Protein AF-B4Q9V1-F1 (afdb_monomer_lite)

Radius of gyration: 27.54 Å; chains: 1; bounding box: 56×57×88 Å

Foldseek 3Di:
DDDDPDQPEQQWDWDADPVPGTDIDGVDDDDPPHHHHDDDDLDDFDDAQAAQAAGFPRHPDPPLVPAAAPQQQHGHHPVRNVPCPGPCNVFCSVVSNVVSPHDDDDPPPRGTDNPRVVVRVRRNVRSVVVVVVCPVPPPDPPDDDDDDDDDDDDDDDDDDD

pLDDT: mean 78.68, std 22.43, range [30.7, 98.19]

Structure (mmCIF, N/CA/C/O backbone):
data_AF-B4Q9V1-F1
#
_entry.id   AF-B4Q9V1-F1
#
loop_
_atom_site.group_PDB
_atom_site.id
_atom_site.type_symbol
_atom_site.label_atom_id
_atom_site.label_alt_id
_atom_site.label_comp_id
_atom_site.label_asym_id
_atom_site.label_entity_id
_atom_site.label_seq_id
_atom_site.pdbx_PDB_ins_code
_atom_site.Cartn_x
_atom_site.Cartn_y
_atom_site.Cartn_z
_atom_site.occupancy
_atom_site.B_iso_or_equiv
_atom_site.auth_seq_id
_atom_site.auth_comp_id
_atom_site.auth_asym_id
_atom_site.auth_atom_id
_atom_site.pdbx_PDB_model_num
ATOM 1 N N . MET A 1 1 ? 2.027 32.103 -26.935 1.00 43.47 1 MET A N 1
ATOM 2 C CA . MET A 1 1 ? 2.292 31.175 -25.816 1.00 43.47 1 MET A CA 1
ATOM 3 C C . MET A 1 1 ? 2.196 29.771 -26.386 1.00 43.47 1 MET A C 1
ATOM 5 O O . MET A 1 1 ? 1.102 29.321 -26.684 1.00 43.47 1 MET A O 1
ATOM 9 N N . THR A 1 2 ? 3.328 29.151 -26.708 1.00 47.97 2 THR A N 1
ATOM 10 C CA . THR A 1 2 ? 3.376 27.784 -27.247 1.00 47.97 2 THR A CA 1
ATOM 11 C C . THR A 1 2 ? 3.158 26.804 -26.105 1.00 47.97 2 THR A C 1
ATOM 13 O O . THR A 1 2 ? 3.943 26.808 -25.157 1.00 47.97 2 THR A O 1
ATOM 16 N N . SER A 1 3 ? 2.100 25.996 -26.178 1.00 41.75 3 SER A N 1
ATOM 17 C CA . SER A 1 3 ? 1.901 24.874 -25.259 1.00 41.75 3 SER A CA 1
ATOM 18 C C . SER A 1 3 ? 3.168 24.014 -25.223 1.00 41.75 3 SER A C 1
ATOM 20 O O . SER A 1 3 ? 3.757 23.778 -26.285 1.00 41.75 3 SER A O 1
ATOM 22 N N . PRO A 1 4 ? 3.625 23.571 -24.038 1.00 56.56 4 PRO A N 1
ATOM 23 C CA . PRO A 1 4 ? 4.771 22.682 -23.958 1.00 56.56 4 PRO A CA 1
ATOM 24 C C . PRO A 1 4 ? 4.488 21.426 -24.795 1.00 56.56 4 PRO A C 1
ATOM 26 O O . PRO A 1 4 ? 3.352 20.941 -24.796 1.00 56.56 4 PRO A O 1
ATOM 29 N N .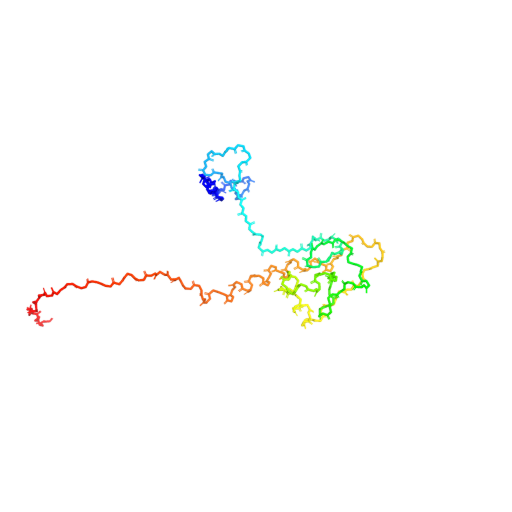 PRO A 1 5 ? 5.484 20.913 -25.540 1.00 57.19 5 PRO A N 1
ATOM 30 C CA . PRO A 1 5 ? 5.309 19.704 -26.324 1.00 57.19 5 PRO A CA 1
ATOM 31 C C . PRO A 1 5 ? 4.863 18.582 -25.391 1.00 57.19 5 PRO A C 1
ATOM 33 O O . PRO A 1 5 ? 5.526 18.301 -24.393 1.00 57.19 5 PRO A O 1
ATOM 36 N N . THR A 1 6 ? 3.730 17.958 -25.709 1.00 54.31 6 THR A N 1
ATOM 37 C CA . THR A 1 6 ? 3.240 16.784 -24.992 1.00 54.31 6 THR A CA 1
ATOM 38 C C . THR A 1 6 ? 4.325 15.713 -25.062 1.00 54.31 6 THR A C 1
ATOM 40 O O . THR A 1 6 ? 4.614 15.174 -26.133 1.00 54.31 6 THR A O 1
ATOM 43 N N . LEU A 1 7 ? 4.989 15.455 -23.935 1.00 60.31 7 LEU A N 1
ATOM 44 C CA . LEU A 1 7 ? 5.967 14.382 -23.824 1.00 60.31 7 LEU A CA 1
ATOM 45 C C . LEU A 1 7 ? 5.230 13.069 -24.095 1.00 60.31 7 LEU A C 1
ATOM 47 O O . LEU A 1 7 ? 4.309 12.709 -23.369 1.00 60.31 7 LEU A O 1
ATOM 51 N N . SER A 1 8 ? 5.610 12.363 -25.161 1.00 65.00 8 SER A N 1
ATOM 52 C CA . SER A 1 8 ? 5.158 10.986 -25.346 1.00 65.00 8 SER A CA 1
ATOM 53 C C . SER A 1 8 ? 5.896 10.125 -24.331 1.00 65.00 8 SER A C 1
ATOM 55 O O . SER A 1 8 ? 7.074 9.809 -24.500 1.00 65.00 8 SER A O 1
ATOM 57 N N . VAL A 1 9 ? 5.208 9.809 -23.242 1.00 67.06 9 VAL A N 1
ATOM 58 C CA . VAL A 1 9 ? 5.674 8.868 -22.226 1.00 67.06 9 VAL A CA 1
ATOM 59 C C . VAL A 1 9 ? 5.490 7.435 -22.754 1.00 67.06 9 VAL A C 1
ATOM 61 O O . VAL A 1 9 ? 4.739 7.213 -23.705 1.00 67.06 9 VAL A O 1
ATOM 64 N N . ASN A 1 10 ? 6.207 6.457 -22.196 1.00 79.88 10 ASN A N 1
ATOM 65 C CA . ASN A 1 10 ? 6.150 5.039 -22.588 1.00 79.88 10 ASN A CA 1
ATOM 66 C C . ASN A 1 10 ? 6.736 4.741 -23.984 1.00 79.88 10 ASN A C 1
ATOM 68 O O . ASN A 1 10 ? 6.227 3.939 -24.772 1.00 79.88 10 ASN A O 1
ATOM 72 N N . ARG A 1 11 ? 7.889 5.355 -24.286 1.00 83.88 11 ARG A N 1
ATOM 73 C CA . ARG A 1 11 ? 8.666 5.131 -25.524 1.00 83.88 11 ARG A CA 1
ATOM 74 C C . ARG A 1 11 ? 9.604 3.933 -25.427 1.00 83.88 11 ARG A C 1
ATOM 76 O O . ARG A 1 11 ? 10.726 3.975 -25.930 1.00 83.88 11 ARG A O 1
ATOM 83 N N . THR A 1 12 ? 9.157 2.855 -24.806 1.00 90.62 12 THR A N 1
ATOM 84 C CA . THR A 1 12 ? 9.942 1.634 -24.635 1.00 90.62 12 THR A CA 1
ATOM 85 C C . THR A 1 12 ? 9.323 0.466 -25.401 1.00 90.62 12 THR A C 1
ATOM 87 O O . THR A 1 12 ? 8.151 0.490 -25.790 1.00 90.62 12 THR A O 1
ATOM 90 N N . ALA A 1 13 ? 10.142 -0.533 -25.707 1.00 91.31 13 ALA A N 1
ATOM 91 C CA . ALA A 1 13 ? 9.740 -1.821 -26.254 1.00 91.31 13 ALA A CA 1
ATOM 92 C C . ALA A 1 13 ? 10.291 -2.932 -25.358 1.00 91.31 13 ALA A C 1
ATOM 94 O O . ALA A 1 13 ? 11.420 -2.829 -24.877 1.00 91.31 13 ALA A O 1
ATOM 95 N N . VAL A 1 14 ? 9.506 -3.988 -25.153 1.00 94.56 14 VAL A N 1
ATOM 96 C CA . VAL A 1 14 ? 9.971 -5.186 -24.449 1.00 94.56 14 VAL A CA 1
ATOM 97 C C . VAL A 1 14 ? 10.838 -6.005 -25.402 1.00 94.56 14 VAL A C 1
ATOM 99 O O . VAL A 1 14 ? 10.433 -6.290 -26.526 1.00 94.56 14 VAL A O 1
ATOM 102 N N . GLN A 1 15 ? 12.024 -6.381 -24.944 1.00 96.81 15 GLN A N 1
ATOM 103 C CA . GLN A 1 15 ? 12.946 -7.298 -25.610 1.00 96.81 15 GLN A CA 1
ATOM 104 C C . GLN A 1 15 ? 13.305 -8.444 -24.660 1.00 96.81 15 GLN A C 1
ATOM 106 O O . GLN A 1 15 ? 12.959 -8.404 -23.476 1.00 96.81 15 GLN A O 1
ATOM 111 N N . TRP A 1 16 ? 13.982 -9.474 -25.172 1.00 97.88 16 TRP A N 1
ATOM 112 C CA . TRP A 1 16 ? 14.411 -10.626 -24.379 1.00 97.88 16 TRP A CA 1
ATOM 113 C C . TRP A 1 16 ? 15.890 -10.953 -24.586 1.00 97.88 16 TRP A C 1
ATOM 115 O O . TRP A 1 16 ? 16.402 -10.849 -25.700 1.00 97.88 16 TRP A O 1
ATOM 125 N N . SER A 1 17 ? 16.579 -11.351 -23.515 1.00 97.25 17 SER A N 1
ATOM 126 C CA . SER A 1 17 ? 17.924 -11.925 -23.586 1.00 97.25 17 SER A CA 1
ATOM 127 C C . SER A 1 17 ? 18.068 -13.123 -22.638 1.00 97.25 17 SER A C 1
ATOM 129 O O . SER A 1 17 ? 17.382 -13.171 -21.612 1.00 97.25 17 SER A O 1
ATOM 131 N N . PRO A 1 18 ? 18.997 -14.061 -22.907 1.00 97.50 18 PRO A N 1
ATOM 132 C CA . PRO A 1 18 ? 19.258 -15.186 -22.007 1.00 97.50 18 PRO A CA 1
ATOM 133 C C . PRO A 1 18 ? 19.744 -14.777 -20.609 1.00 97.50 18 PRO A C 1
ATOM 135 O O . PRO A 1 18 ? 19.618 -15.556 -19.673 1.00 97.50 18 PRO A O 1
ATOM 138 N N . VAL A 1 19 ? 20.313 -13.573 -20.468 1.00 97.38 19 VAL A N 1
ATOM 139 C CA . VAL A 1 19 ? 20.909 -13.088 -19.212 1.00 97.38 19 VAL A CA 1
ATOM 140 C C . VAL A 1 19 ? 19.886 -12.350 -18.351 1.00 97.38 19 VAL A C 1
ATOM 142 O O . VAL A 1 19 ? 19.835 -12.561 -17.144 1.00 97.38 19 VAL A O 1
ATOM 145 N N . CYS A 1 20 ? 19.064 -11.488 -18.959 1.00 95.25 20 CYS A N 1
ATOM 146 C CA . CYS A 1 20 ? 18.164 -10.596 -18.221 1.00 95.25 20 CYS A CA 1
ATOM 147 C C . CYS A 1 20 ? 16.695 -11.041 -18.256 1.00 95.25 20 CYS A C 1
ATOM 149 O O . CYS A 1 20 ? 15.867 -10.469 -17.552 1.00 95.25 20 CYS A O 1
ATOM 151 N N . GLY A 1 21 ? 16.333 -12.009 -19.103 1.00 97.12 21 GLY A N 1
ATOM 152 C CA . GLY A 1 21 ? 14.932 -12.281 -19.405 1.00 97.12 21 GLY A CA 1
ATOM 153 C C . GLY A 1 21 ? 14.306 -11.116 -20.175 1.00 97.12 21 GLY A C 1
ATOM 154 O O . GLY A 1 21 ? 14.909 -10.608 -21.120 1.00 97.12 21 GLY A O 1
ATOM 155 N N . ARG A 1 22 ? 13.091 -10.697 -19.795 1.00 97.12 22 ARG A N 1
ATOM 156 C CA . ARG A 1 22 ? 12.406 -9.544 -20.409 1.00 97.12 22 ARG A CA 1
ATOM 157 C C . ARG A 1 22 ? 12.983 -8.234 -19.883 1.00 97.12 22 ARG A C 1
ATOM 159 O O . ARG A 1 22 ? 13.091 -8.056 -18.675 1.00 97.12 22 ARG A O 1
ATOM 166 N N . TYR A 1 23 ? 13.270 -7.298 -20.777 1.00 94.75 23 TYR A N 1
ATOM 167 C CA . TYR A 1 23 ? 13.766 -5.969 -20.426 1.00 94.75 23 TYR A CA 1
ATOM 168 C C . TYR A 1 23 ? 13.203 -4.902 -21.365 1.00 94.75 23 TYR A C 1
ATOM 170 O O . TYR A 1 23 ? 12.697 -5.212 -22.443 1.00 94.75 23 TYR A O 1
ATOM 178 N N . LEU A 1 24 ? 13.274 -3.638 -20.948 1.00 92.94 24 LEU A N 1
ATOM 179 C CA . LEU A 1 24 ? 12.786 -2.503 -21.728 1.00 92.94 24 LEU A CA 1
ATOM 180 C C . LEU A 1 24 ? 13.933 -1.824 -22.478 1.00 92.94 24 LEU A C 1
ATOM 182 O O . LEU A 1 24 ? 14.983 -1.541 -21.907 1.00 92.94 24 LEU A O 1
ATOM 186 N N . VAL A 1 25 ? 13.707 -1.531 -23.757 1.00 93.25 25 VAL A N 1
ATOM 187 C CA . VAL A 1 25 ? 14.624 -0.774 -24.619 1.00 93.25 25 VAL A CA 1
ATOM 188 C C . VAL A 1 25 ? 13.926 0.489 -25.092 1.00 93.25 25 VAL A C 1
ATOM 190 O O . VAL A 1 25 ? 12.781 0.430 -25.538 1.00 93.25 25 VAL A O 1
ATOM 193 N N . ALA A 1 26 ? 14.600 1.637 -25.021 1.00 91.25 26 ALA A N 1
ATOM 194 C CA . ALA A 1 26 ? 14.075 2.873 -25.590 1.00 91.25 26 ALA A CA 1
ATOM 195 C C . ALA A 1 26 ? 13.903 2.732 -27.115 1.00 91.25 26 ALA A C 1
ATOM 197 O O . ALA A 1 26 ? 14.820 2.317 -27.819 1.00 91.25 26 ALA A O 1
ATOM 198 N N . LYS A 1 27 ? 12.743 3.131 -27.650 1.00 87.81 27 LYS A N 1
ATOM 199 C CA . LYS A 1 27 ? 12.403 3.093 -29.088 1.00 87.81 27 LYS A CA 1
ATOM 200 C C . LYS A 1 27 ? 13.180 4.117 -29.934 1.00 87.81 27 LYS A C 1
ATOM 202 O O . LYS A 1 27 ? 12.876 4.306 -31.107 1.00 87.81 27 LYS A O 1
ATOM 207 N N . GLY A 1 28 ? 14.142 4.825 -29.350 1.00 85.00 28 GLY A N 1
ATOM 208 C CA . GLY A 1 28 ? 14.982 5.793 -30.041 1.00 85.00 28 GLY A CA 1
ATOM 209 C C . GLY A 1 28 ? 15.876 6.571 -29.083 1.00 85.00 28 GLY A C 1
ATOM 210 O O . GLY A 1 28 ? 15.850 6.359 -27.868 1.00 85.00 28 GLY A O 1
ATOM 211 N N . ALA A 1 29 ? 16.652 7.499 -29.642 1.00 84.75 29 ALA A N 1
ATOM 212 C CA . ALA A 1 29 ? 17.508 8.378 -28.859 1.00 84.75 29 ALA A CA 1
ATOM 213 C C . ALA A 1 29 ? 16.684 9.149 -27.816 1.00 84.75 29 ALA A C 1
ATOM 215 O O . ALA A 1 29 ? 15.651 9.753 -28.128 1.00 84.75 29 ALA A O 1
ATOM 216 N N . THR A 1 30 ? 17.163 9.123 -26.576 1.00 79.88 30 THR A N 1
ATOM 217 C CA . THR A 1 30 ? 16.581 9.857 -25.452 1.00 79.88 30 THR A CA 1
ATOM 218 C C . THR A 1 30 ? 17.606 10.884 -25.003 1.00 79.88 30 THR A C 1
ATOM 220 O O . THR A 1 30 ? 18.795 10.581 -24.911 1.00 79.88 30 THR A O 1
ATOM 223 N N . ARG A 1 31 ? 17.165 12.120 -24.770 1.00 82.88 31 ARG A N 1
ATOM 224 C CA . ARG A 1 31 ? 18.030 13.128 -24.150 1.00 82.88 31 ARG A CA 1
ATOM 225 C C . ARG A 1 31 ? 18.334 12.690 -22.714 1.00 82.88 31 ARG A C 1
ATOM 227 O O . ARG A 1 31 ? 17.542 11.957 -22.120 1.00 82.88 31 ARG A O 1
ATOM 234 N N . GLY A 1 32 ? 19.448 13.153 -22.139 1.00 87.25 32 GLY A N 1
ATOM 235 C CA . GLY A 1 32 ? 19.621 13.067 -20.682 1.00 87.25 32 GLY A CA 1
ATOM 236 C C . GLY A 1 32 ? 18.364 13.602 -19.985 1.00 87.25 32 GLY A C 1
ATOM 237 O O . GLY A 1 32 ? 17.645 14.381 -20.603 1.00 87.25 32 GLY A O 1
ATOM 238 N N . HIS A 1 33 ? 18.065 13.151 -18.761 1.00 85.25 33 HIS A N 1
ATOM 239 C CA . HIS A 1 33 ? 16.879 13.570 -17.985 1.00 85.25 33 HIS A CA 1
ATOM 240 C C . HIS A 1 33 ? 15.504 13.381 -18.678 1.00 85.25 33 HIS A C 1
ATOM 242 O O . HIS A 1 33 ? 14.509 13.940 -18.226 1.00 85.25 33 HIS A O 1
ATOM 248 N N . GLY A 1 34 ? 15.413 12.596 -19.759 1.00 81.31 34 GLY A N 1
ATOM 249 C CA . GLY A 1 34 ? 14.140 12.290 -20.417 1.00 81.31 34 GLY A CA 1
ATOM 250 C C . GLY A 1 34 ? 13.310 11.249 -19.658 1.00 81.31 34 GLY A C 1
ATOM 251 O O . GLY A 1 34 ? 13.827 10.193 -19.295 1.00 81.31 34 GLY A O 1
ATOM 252 N N . LEU A 1 35 ? 12.013 11.518 -19.475 1.00 85.12 35 LEU A N 1
ATOM 253 C CA . LEU A 1 35 ? 11.054 10.555 -18.926 1.00 85.12 35 LEU A CA 1
ATOM 254 C C . LEU A 1 35 ? 10.796 9.430 -19.942 1.00 85.12 35 LEU A C 1
ATOM 256 O O . LEU A 1 35 ? 10.319 9.681 -21.049 1.00 85.12 35 LEU A O 1
ATOM 260 N N . LEU A 1 36 ? 11.134 8.192 -19.574 1.00 87.81 36 LEU A N 1
ATOM 261 C CA . LEU A 1 36 ? 10.979 7.019 -20.443 1.00 87.81 36 LEU A CA 1
ATOM 262 C C . LEU A 1 36 ? 9.660 6.282 -20.214 1.00 87.81 36 LEU A C 1
ATOM 264 O O . LEU A 1 36 ? 9.037 5.828 -21.177 1.00 87.81 36 LEU A O 1
ATOM 268 N N . ILE A 1 37 ? 9.276 6.139 -18.947 1.00 89.31 37 ILE A N 1
ATOM 269 C CA . ILE A 1 37 ? 8.142 5.341 -18.487 1.00 89.31 37 ILE A CA 1
ATOM 270 C C . ILE A 1 37 ? 7.471 6.096 -17.349 1.00 89.31 37 ILE A C 1
ATOM 272 O O . ILE A 1 37 ? 8.153 6.640 -16.482 1.00 89.31 37 ILE A O 1
ATOM 276 N N . GLU A 1 38 ? 6.149 6.079 -17.359 1.00 90.25 38 GLU A N 1
ATOM 277 C CA . GLU A 1 38 ? 5.302 6.496 -16.251 1.00 90.25 38 GLU A CA 1
ATOM 278 C C . GLU A 1 38 ? 4.120 5.538 -16.217 1.00 90.25 38 GLU A C 1
ATOM 280 O O . GLU A 1 38 ? 3.491 5.266 -17.246 1.00 90.25 38 GLU A O 1
ATOM 285 N N . GLU A 1 39 ? 3.859 4.997 -15.037 1.00 88.75 39 GLU A N 1
ATOM 286 C CA . GLU A 1 39 ? 2.810 4.019 -14.815 1.00 88.75 39 GLU A CA 1
ATOM 287 C C . GLU A 1 39 ? 2.239 4.228 -13.416 1.00 88.75 39 GLU A C 1
ATOM 289 O O . GLU A 1 39 ? 2.972 4.530 -12.470 1.00 88.75 39 GLU A O 1
ATOM 294 N N . LEU A 1 40 ? 0.921 4.086 -13.294 1.00 90.06 40 LEU A N 1
ATOM 295 C CA . LEU A 1 40 ? 0.266 4.065 -11.994 1.00 90.06 40 LEU A CA 1
ATOM 296 C C . LEU A 1 40 ? 0.466 2.680 -11.365 1.00 90.06 40 LEU A C 1
ATOM 298 O O . LEU A 1 40 ? 0.322 1.676 -12.064 1.00 90.06 40 LEU A O 1
ATOM 302 N N . PRO A 1 41 ? 0.778 2.590 -10.062 1.00 91.50 41 PRO A N 1
ATOM 303 C CA . PRO A 1 41 ? 0.908 1.298 -9.408 1.00 91.50 41 PRO A CA 1
ATOM 304 C C . PRO A 1 41 ? -0.427 0.554 -9.463 1.00 91.50 41 PRO A C 1
ATOM 306 O O . PRO A 1 41 ? -1.476 1.135 -9.192 1.00 91.50 41 PRO A O 1
ATOM 309 N N . PHE A 1 42 ? -0.380 -0.746 -9.758 1.00 91.69 42 PHE A N 1
ATOM 310 C CA . PHE A 1 42 ? -1.580 -1.588 -9.750 1.00 91.69 42 PHE A CA 1
ATOM 311 C C . PHE A 1 42 ? -2.263 -1.596 -8.374 1.00 91.69 42 PHE A C 1
ATOM 313 O O . PHE A 1 42 ? -3.482 -1.533 -8.269 1.00 91.69 42 PHE A O 1
ATOM 320 N N . ALA A 1 43 ? -1.464 -1.649 -7.310 1.00 92.62 43 ALA A N 1
ATOM 321 C CA . ALA A 1 43 ? -1.921 -1.495 -5.939 1.00 92.62 43 ALA A CA 1
ATOM 322 C C . ALA A 1 43 ? -0.782 -0.947 -5.068 1.00 92.62 43 ALA A C 1
ATOM 324 O O . ALA A 1 43 ? 0.399 -1.107 -5.388 1.00 92.62 43 ALA A O 1
ATOM 325 N N . VAL A 1 44 ? -1.153 -0.299 -3.965 1.00 93.62 44 VAL A N 1
ATOM 326 C CA . VAL A 1 44 ? -0.230 0.268 -2.974 1.00 93.62 44 VAL A CA 1
ATOM 327 C C . VAL A 1 44 ? -0.581 -0.316 -1.612 1.00 93.62 44 VAL A C 1
ATOM 329 O O . VAL A 1 44 ? -1.759 -0.501 -1.297 1.00 93.62 44 VAL A O 1
ATOM 332 N N . GLY A 1 45 ? 0.425 -0.609 -0.796 1.00 94.81 45 GLY A N 1
ATOM 333 C CA . GLY A 1 45 ? 0.227 -1.163 0.534 1.00 94.81 45 GLY A CA 1
ATOM 334 C C . GLY A 1 45 ? 1.469 -1.032 1.416 1.00 94.81 45 GLY A C 1
ATOM 335 O O . GLY A 1 45 ? 2.526 -0.616 0.933 1.00 94.81 45 GLY A O 1
ATOM 336 N N . PRO A 1 46 ? 1.348 -1.393 2.705 1.00 94.75 46 PRO A N 1
ATOM 337 C CA . PRO A 1 46 ? 2.462 -1.385 3.643 1.00 94.75 46 PRO A CA 1
ATOM 338 C C . PRO A 1 46 ? 3.620 -2.271 3.173 1.00 94.75 46 PRO A C 1
ATOM 340 O O . PRO A 1 46 ? 3.431 -3.300 2.518 1.00 94.75 46 PRO A O 1
ATOM 343 N N . LYS A 1 47 ? 4.842 -1.882 3.542 1.00 92.31 47 LYS A N 1
ATOM 344 C CA . LYS A 1 47 ? 6.039 -2.685 3.286 1.00 92.31 47 LYS A CA 1
ATOM 345 C C . LYS A 1 47 ? 6.000 -3.964 4.128 1.00 92.31 47 LYS A C 1
ATOM 347 O O . LYS A 1 47 ? 5.788 -3.892 5.334 1.00 92.31 47 LYS A O 1
ATOM 352 N N . CYS A 1 48 ? 6.302 -5.099 3.498 1.00 92.19 48 CYS A N 1
ATOM 353 C CA . CYS A 1 48 ? 6.446 -6.386 4.179 1.00 92.19 48 CYS A CA 1
ATOM 354 C C . CYS A 1 48 ? 7.499 -6.314 5.301 1.00 92.19 48 CYS A C 1
ATOM 356 O O . CYS A 1 48 ? 8.599 -5.792 5.081 1.00 92.19 48 CYS A O 1
ATOM 358 N N . ASN A 1 49 ? 7.167 -6.835 6.485 1.00 88.19 49 ASN A N 1
ATOM 359 C CA . ASN A 1 49 ? 7.954 -6.721 7.718 1.00 88.19 49 ASN A CA 1
ATOM 360 C C . ASN A 1 49 ? 8.279 -5.263 8.111 1.00 88.19 49 ASN A C 1
ATOM 362 O O . ASN A 1 49 ? 9.321 -4.990 8.712 1.00 88.19 49 ASN A O 1
ATOM 366 N N . GLY A 1 50 ? 7.428 -4.306 7.736 1.00 89.56 50 GLY A N 1
ATOM 367 C CA . GLY A 1 50 ? 7.540 -2.903 8.138 1.00 89.56 50 GLY A CA 1
ATOM 368 C C . GLY A 1 50 ? 7.001 -2.636 9.550 1.00 89.56 50 GLY A C 1
ATOM 369 O O . GLY A 1 50 ? 6.470 -3.549 10.184 1.00 89.56 50 GLY A O 1
ATOM 370 N N . PRO A 1 51 ? 7.121 -1.397 10.057 1.00 90.62 51 PRO A N 1
ATOM 371 C CA . PRO A 1 51 ? 6.441 -0.979 11.280 1.00 90.62 51 PRO A CA 1
ATOM 372 C C . PRO A 1 51 ? 4.921 -0.897 11.064 1.00 90.62 51 PRO A C 1
ATOM 374 O O . PRO A 1 51 ? 4.424 -1.035 9.944 1.00 90.62 51 PRO A O 1
ATOM 377 N N . VAL A 1 52 ? 4.179 -0.638 12.141 1.00 91.00 52 VAL A N 1
ATOM 378 C CA . VAL A 1 52 ? 2.767 -0.250 12.026 1.00 91.00 52 VAL A CA 1
ATOM 379 C C . VAL A 1 52 ? 2.687 1.116 11.337 1.00 91.00 52 VAL A C 1
ATOM 381 O O . VAL A 1 52 ? 3.419 2.035 11.698 1.00 91.00 52 VAL A O 1
ATOM 384 N N . VAL A 1 53 ? 1.815 1.232 10.338 1.00 92.81 53 VAL A N 1
ATOM 385 C CA . VAL A 1 53 ? 1.555 2.469 9.589 1.00 92.81 53 VAL A CA 1
ATOM 386 C C . VAL A 1 53 ? 0.053 2.648 9.395 1.00 92.81 53 VAL A C 1
ATOM 388 O O . VAL A 1 53 ? -0.687 1.661 9.368 1.00 92.81 53 VAL A O 1
ATOM 391 N N . CYS A 1 54 ? -0.395 3.889 9.213 1.00 94.38 54 CYS A N 1
ATOM 392 C CA . CYS A 1 54 ? -1.776 4.178 8.830 1.00 94.38 54 CYS A CA 1
ATOM 393 C C . CYS A 1 54 ? -2.096 3.568 7.451 1.00 94.38 54 CYS A C 1
ATOM 395 O O . CYS A 1 54 ? -1.345 3.753 6.492 1.00 94.38 54 CYS A O 1
ATOM 397 N N . LEU A 1 55 ? -3.228 2.870 7.309 1.00 95.50 55 LEU A N 1
ATOM 398 C CA . LEU A 1 55 ? -3.604 2.235 6.036 1.00 95.50 55 LEU A CA 1
ATOM 399 C C . LEU A 1 55 ? -4.098 3.212 4.955 1.00 95.50 55 LEU A C 1
ATOM 401 O O . LEU A 1 55 ? -4.232 2.808 3.794 1.00 95.50 55 LEU A O 1
ATOM 405 N N . GLY A 1 56 ? -4.349 4.473 5.320 1.00 94.75 56 GLY A N 1
ATOM 406 C CA . GLY A 1 56 ? -4.713 5.554 4.401 1.00 94.75 56 GLY A CA 1
ATOM 407 C C . GLY A 1 56 ? -3.500 6.292 3.823 1.00 94.75 56 GLY A C 1
ATOM 408 O O . GLY A 1 56 ? -3.370 6.377 2.603 1.00 94.75 56 GLY A O 1
ATOM 409 N N . CYS A 1 57 ? -2.605 6.794 4.681 1.00 94.06 57 CYS A N 1
ATOM 410 C CA . CYS A 1 57 ? -1.477 7.651 4.283 1.00 94.06 57 CYS A CA 1
ATOM 411 C C . CYS A 1 57 ? -0.087 6.994 4.383 1.00 94.06 57 CYS A C 1
ATOM 413 O O . CYS A 1 57 ? 0.878 7.553 3.867 1.00 94.06 57 CYS A O 1
ATOM 415 N N . TYR A 1 58 ? 0.029 5.817 5.011 1.00 94.19 58 TYR A N 1
ATOM 416 C CA . TYR A 1 58 ? 1.289 5.113 5.308 1.00 94.19 58 TYR A CA 1
ATOM 417 C C . TYR A 1 58 ? 2.271 5.855 6.219 1.00 94.19 58 TYR A C 1
ATOM 419 O O . TYR A 1 58 ? 3.433 5.450 6.314 1.00 94.19 58 TYR A O 1
ATOM 427 N N . GLU A 1 59 ? 1.827 6.909 6.901 1.00 91.19 59 GLU A N 1
ATOM 428 C CA . GLU A 1 59 ? 2.645 7.563 7.914 1.00 91.19 59 GLU A CA 1
ATOM 429 C C . GLU A 1 59 ? 2.895 6.580 9.076 1.00 91.19 59 GLU A C 1
ATOM 431 O O . GLU A 1 59 ? 1.967 5.864 9.489 1.00 91.19 59 GLU A O 1
ATOM 436 N N . PRO A 1 60 ? 4.154 6.444 9.536 1.00 85.00 60 PRO A N 1
ATOM 437 C CA . PRO A 1 60 ? 4.449 5.713 10.758 1.00 85.00 60 PRO A CA 1
ATOM 438 C C . PRO A 1 60 ? 3.859 6.468 11.948 1.00 85.00 60 PRO A C 1
ATOM 440 O O . PRO A 1 60 ? 3.752 7.686 11.901 1.00 85.00 60 PRO A O 1
ATOM 443 N N . ASP A 1 61 ? 3.571 5.739 13.022 1.00 67.06 61 ASP A N 1
ATOM 444 C CA . ASP A 1 61 ? 3.069 6.286 14.291 1.00 67.06 61 ASP A CA 1
ATOM 445 C C . ASP A 1 61 ? 1.559 6.593 14.378 1.00 67.06 61 ASP A C 1
ATOM 447 O O . ASP A 1 61 ? 1.188 7.582 15.005 1.00 67.06 61 ASP A O 1
ATOM 451 N N . PRO A 1 62 ? 0.649 5.747 13.842 1.00 61.66 62 PRO A N 1
ATOM 452 C CA . PRO A 1 62 ? -0.686 5.751 14.407 1.00 61.66 62 PRO A CA 1
ATOM 453 C C . PRO A 1 62 ? -0.566 5.200 15.823 1.00 61.66 62 PRO A C 1
ATOM 455 O O . PRO A 1 62 ? -0.237 4.018 15.970 1.00 61.66 62 PRO A O 1
ATOM 458 N N . ASP A 1 63 ? -0.776 6.027 16.851 1.00 66.62 63 ASP A N 1
ATOM 459 C CA . ASP A 1 63 ? -0.848 5.527 18.223 1.00 66.62 63 ASP A CA 1
ATOM 460 C C . ASP A 1 63 ? -1.876 4.382 18.230 1.00 66.62 63 ASP A C 1
ATOM 462 O O . ASP A 1 63 ? -3.071 4.610 18.008 1.00 66.62 63 ASP A O 1
ATOM 466 N N . PRO A 1 64 ? -1.449 3.119 18.416 1.00 60.38 64 PRO A N 1
ATOM 467 C CA . PRO A 1 64 ? -2.338 1.978 18.250 1.00 60.38 64 PRO A CA 1
ATOM 468 C C . PRO A 1 64 ? -3.440 1.947 19.319 1.00 60.38 64 PRO A C 1
ATOM 470 O O . PRO A 1 64 ? -4.370 1.133 19.221 1.00 60.38 64 PRO A O 1
ATOM 473 N N . GLU A 1 65 ? -3.340 2.774 20.362 1.00 61.91 65 GLU A N 1
ATOM 474 C CA . GLU A 1 65 ? -4.370 2.943 21.381 1.00 61.91 65 GLU A CA 1
ATOM 475 C C . GLU A 1 65 ? -5.517 3.851 20.907 1.00 61.91 65 GLU A C 1
ATOM 477 O O . GLU A 1 65 ? -6.665 3.559 21.255 1.00 61.91 65 GLU A O 1
ATOM 482 N N . GLU A 1 66 ? -5.262 4.832 20.032 1.00 63.41 66 GLU A N 1
ATOM 483 C CA . GLU A 1 66 ? -6.254 5.837 19.602 1.00 63.41 66 GLU A CA 1
ATOM 484 C C . GLU A 1 66 ? -6.597 5.805 18.096 1.00 63.41 66 GLU A C 1
ATOM 486 O O . GLU A 1 66 ? -7.662 6.275 17.696 1.00 63.41 66 GLU A O 1
ATOM 491 N N . GLU A 1 67 ? -5.771 5.176 17.256 1.00 82.19 67 GLU A N 1
ATOM 492 C CA . GLU A 1 67 ? -5.849 5.307 15.793 1.00 82.19 67 GLU A CA 1
ATOM 493 C C . GLU A 1 67 ? -6.198 3.995 15.074 1.00 82.19 67 GLU A C 1
ATOM 495 O O . GLU A 1 67 ? -5.452 3.461 14.244 1.00 82.19 67 GLU A O 1
ATOM 500 N N . LEU A 1 68 ? -7.374 3.450 15.399 1.00 92.38 68 LEU A N 1
ATOM 501 C CA . LEU A 1 68 ? -7.970 2.320 14.684 1.00 92.38 68 LEU A CA 1
ATOM 502 C C . LEU A 1 68 ? -9.236 2.753 13.941 1.00 92.38 68 LEU A C 1
ATOM 504 O O . LEU A 1 68 ? -10.086 3.467 14.469 1.00 92.38 68 LEU A O 1
ATOM 508 N N . CYS A 1 69 ? -9.418 2.224 12.734 1.00 94.81 69 CYS A N 1
ATOM 509 C CA . CYS A 1 69 ? -10.650 2.359 11.973 1.00 94.81 69 CYS A CA 1
ATOM 510 C C . CYS A 1 69 ? -11.845 1.833 12.789 1.00 94.81 69 CYS A C 1
ATOM 512 O O . CYS A 1 69 ? -11.864 0.667 13.188 1.00 94.81 69 CYS A O 1
ATOM 514 N N . SER A 1 70 ? -12.878 2.654 12.978 1.00 93.94 70 SER A N 1
ATOM 515 C CA . SER A 1 70 ? -14.088 2.288 13.732 1.00 93.94 70 SER A CA 1
ATOM 516 C C . SER A 1 70 ? -14.894 1.144 13.097 1.00 93.94 70 SER A C 1
ATOM 518 O O . SER A 1 70 ? -15.604 0.423 13.798 1.00 93.94 70 SER A O 1
ATOM 520 N N . GLU A 1 71 ? -14.766 0.942 11.784 1.00 95.56 71 GLU A N 1
ATOM 521 C CA . GLU A 1 71 ? -15.497 -0.084 11.032 1.00 95.56 71 GLU A CA 1
ATOM 522 C C . GLU A 1 71 ? -14.830 -1.466 11.132 1.00 95.56 71 GLU A C 1
ATOM 524 O O . GLU A 1 71 ? -15.465 -2.472 11.487 1.00 95.56 71 GLU A O 1
ATOM 529 N N . CYS A 1 72 ? -13.533 -1.530 10.813 1.00 96.62 72 CYS A N 1
ATOM 530 C CA . CYS A 1 72 ? -12.800 -2.790 10.689 1.00 96.62 72 CYS A CA 1
ATOM 531 C C . CYS A 1 72 ? -11.776 -3.038 11.810 1.00 96.62 72 CYS A C 1
ATOM 533 O O . CYS A 1 72 ? -11.344 -4.177 11.986 1.00 96.62 72 CYS A O 1
ATOM 535 N N . GLY A 1 73 ? -11.412 -2.022 12.594 1.00 95.12 73 GLY A N 1
ATOM 536 C CA . GLY A 1 73 ? -10.453 -2.122 13.695 1.00 95.12 73 GLY A CA 1
ATOM 537 C C . GLY A 1 73 ? -8.987 -2.239 13.273 1.00 95.12 73 GLY A C 1
ATOM 538 O O . GLY A 1 73 ? -8.206 -2.782 14.048 1.00 95.12 73 GLY A O 1
ATOM 539 N N . TRP A 1 74 ? -8.616 -1.799 12.066 1.00 95.69 74 TRP A N 1
ATOM 540 C CA . TRP A 1 74 ? -7.223 -1.754 11.590 1.00 95.69 74 TRP A CA 1
ATOM 541 C C . TRP A 1 74 ? -6.628 -0.341 11.651 1.00 95.69 74 TRP A C 1
ATOM 543 O O . TRP A 1 74 ? -7.403 0.613 11.667 1.00 95.69 74 TRP A O 1
ATOM 553 N N . PRO A 1 75 ? -5.287 -0.191 11.677 1.00 94.62 75 PRO A N 1
ATOM 554 C CA . PRO A 1 75 ? -4.623 1.102 11.858 1.00 94.62 75 PRO A CA 1
ATOM 555 C C . PRO A 1 75 ? -5.060 2.168 10.848 1.00 94.62 75 PRO A C 1
ATOM 557 O O . PRO A 1 75 ? -4.923 1.990 9.633 1.00 94.62 75 PRO A O 1
ATOM 560 N N . LEU A 1 76 ? -5.579 3.283 11.357 1.00 94.62 76 LEU A N 1
ATOM 561 C CA . LEU A 1 76 ? -6.061 4.409 10.565 1.00 94.62 76 LEU A CA 1
ATOM 562 C C . LEU A 1 76 ? -6.038 5.682 11.418 1.00 94.62 76 LEU A C 1
ATOM 564 O O . LEU A 1 76 ? -6.748 5.751 12.420 1.00 94.62 76 LEU A O 1
ATOM 568 N N . CYS A 1 77 ? -5.271 6.685 10.990 1.00 92.88 77 CYS A N 1
ATOM 569 C CA . CYS A 1 77 ? -5.192 7.960 11.698 1.00 92.88 77 CYS A CA 1
ATOM 570 C C . CYS A 1 77 ? -6.502 8.752 11.619 1.00 92.88 77 CYS A 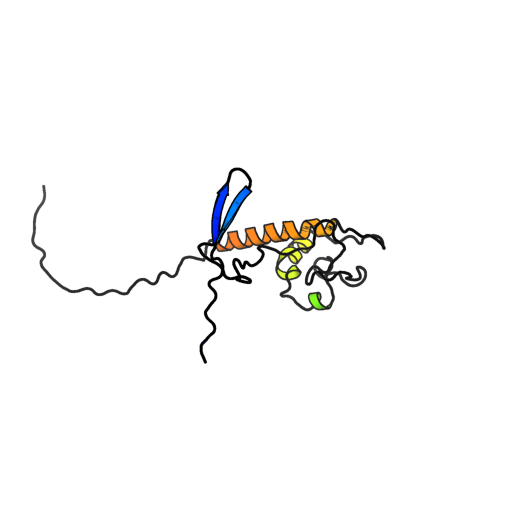C 1
ATOM 572 O O . CYS A 1 77 ? -7.342 8.518 10.738 1.00 92.88 77 CYS A O 1
ATOM 574 N N . ALA A 1 78 ? -6.669 9.711 12.528 1.00 91.12 78 ALA A N 1
ATOM 575 C CA . ALA A 1 78 ? -7.889 10.503 12.648 1.00 91.12 78 ALA A CA 1
ATOM 576 C C . ALA A 1 78 ? -8.221 11.295 11.369 1.00 91.12 78 ALA A C 1
ATOM 578 O O . ALA A 1 78 ? -9.392 11.406 10.998 1.00 91.12 78 ALA A O 1
ATOM 579 N N . GLU A 1 79 ? -7.213 11.806 10.660 1.00 92.38 79 GLU A N 1
ATOM 580 C CA . GLU A 1 79 ? -7.383 12.534 9.400 1.00 92.38 79 GLU A CA 1
ATOM 581 C C . GLU A 1 79 ? -7.886 11.602 8.296 1.00 92.38 79 GLU A C 1
ATOM 583 O O . GLU A 1 79 ? -8.867 11.910 7.616 1.00 92.38 79 GLU A O 1
ATOM 588 N N . CYS A 1 80 ? -7.262 10.429 8.148 1.00 94.50 80 CYS A N 1
ATOM 589 C CA . CYS A 1 80 ? -7.686 9.441 7.160 1.00 94.50 80 CYS A CA 1
ATOM 590 C C . CYS A 1 80 ? -9.080 8.892 7.489 1.00 94.50 80 CYS A C 1
ATOM 592 O O . CYS A 1 80 ? -9.865 8.644 6.577 1.00 94.50 80 CYS A O 1
ATOM 594 N N . ALA A 1 81 ? -9.434 8.750 8.769 1.00 93.50 81 ALA A N 1
ATOM 595 C CA . ALA A 1 81 ? -10.766 8.323 9.194 1.00 93.50 81 ALA A CA 1
ATOM 596 C C . ALA A 1 81 ? -11.886 9.281 8.742 1.00 93.50 81 ALA A C 1
ATOM 598 O O . ALA A 1 81 ? -13.021 8.845 8.558 1.00 93.50 81 ALA A O 1
ATOM 599 N N . GLN A 1 82 ? -11.575 10.560 8.509 1.00 94.38 82 GLN A N 1
ATOM 600 C CA . GLN A 1 82 ? -12.517 11.555 7.980 1.00 94.38 82 GLN A CA 1
ATOM 601 C C . GLN A 1 82 ? -12.592 11.563 6.441 1.00 94.38 82 GLN A C 1
ATOM 603 O O . GLN A 1 82 ? -13.474 12.206 5.869 1.00 94.38 82 GLN A O 1
ATOM 608 N N . GLN A 1 83 ? -11.697 10.844 5.759 1.00 94.56 83 GLN A N 1
ATOM 609 C CA . GLN A 1 83 ? -11.576 10.809 4.299 1.00 94.56 83 GLN A CA 1
ATOM 610 C C . GLN A 1 83 ? -12.070 9.469 3.748 1.00 94.56 83 GLN A C 1
ATOM 612 O O . GLN A 1 83 ? -11.305 8.516 3.602 1.00 94.56 83 GLN A O 1
ATOM 617 N N . ALA A 1 84 ? -13.365 9.384 3.438 1.00 91.50 84 ALA A N 1
ATOM 618 C CA . ALA A 1 84 ? -14.003 8.147 2.973 1.00 91.50 84 ALA A CA 1
ATOM 619 C C . ALA A 1 84 ? -13.458 7.616 1.627 1.00 91.50 84 ALA A C 1
ATOM 621 O O . ALA A 1 84 ? -13.666 6.450 1.290 1.00 91.50 84 ALA A O 1
ATOM 622 N N . ASP A 1 85 ? -12.772 8.451 0.849 1.00 92.75 85 ASP A N 1
ATOM 623 C CA . ASP A 1 85 ? -12.177 8.132 -0.451 1.00 92.75 85 ASP A CA 1
ATOM 624 C C . ASP A 1 85 ? -10.740 7.587 -0.363 1.00 92.75 85 ASP A C 1
ATOM 626 O O . ASP A 1 85 ? -10.137 7.274 -1.391 1.00 92.75 85 ASP A O 1
ATOM 630 N N . ASN A 1 86 ? -10.189 7.417 0.844 1.00 94.12 86 ASN A N 1
ATOM 631 C CA . ASN A 1 86 ? -8.857 6.845 1.015 1.00 94.12 86 ASN A CA 1
ATOM 632 C C . ASN A 1 86 ? -8.788 5.357 0.599 1.00 94.12 86 ASN A C 1
ATOM 634 O O . ASN A 1 86 ? -9.783 4.627 0.594 1.00 94.12 86 ASN A O 1
ATOM 638 N N . ALA A 1 87 ? -7.574 4.881 0.301 1.00 92.38 87 ALA A N 1
ATOM 639 C CA . ALA A 1 87 ? -7.347 3.520 -0.191 1.00 92.38 87 ALA A CA 1
ATOM 640 C C . ALA A 1 87 ? -7.863 2.421 0.756 1.00 92.38 87 ALA A C 1
ATOM 642 O O . ALA A 1 87 ? -8.338 1.394 0.281 1.00 92.38 87 ALA A O 1
ATOM 643 N N . HIS A 1 88 ? -7.798 2.633 2.075 1.00 96.56 88 HIS A N 1
ATOM 644 C CA . HIS A 1 88 ? -8.257 1.657 3.060 1.00 96.56 88 HIS A CA 1
ATOM 645 C C . HIS A 1 88 ? -9.768 1.418 2.972 1.00 96.56 88 HIS A C 1
ATOM 647 O O . HIS A 1 88 ? -10.209 0.270 2.881 1.00 96.56 88 HIS A O 1
ATOM 653 N N . PHE A 1 89 ? -10.566 2.490 2.965 1.00 96.94 89 PHE A N 1
ATOM 654 C CA . PHE A 1 89 ? -12.024 2.384 2.872 1.00 96.94 89 PHE A CA 1
ATOM 655 C C . PHE A 1 89 ? -12.491 1.847 1.519 1.00 96.94 89 PHE A C 1
ATOM 657 O O . PHE A 1 89 ? -13.456 1.085 1.470 1.00 96.94 89 PHE A O 1
ATOM 664 N N . GLN A 1 90 ? -11.805 2.220 0.438 1.00 94.56 90 GLN A N 1
ATOM 665 C CA . GLN A 1 90 ? -12.179 1.825 -0.921 1.00 94.56 90 GLN A CA 1
ATOM 666 C C . GLN A 1 90 ? -11.834 0.370 -1.261 1.00 94.56 90 GLN A C 1
ATOM 668 O O . GLN A 1 90 ? -12.421 -0.187 -2.187 1.00 94.56 90 GLN A O 1
ATOM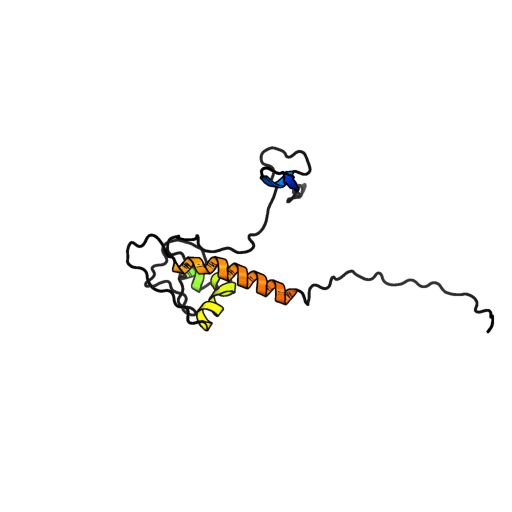 673 N N . LEU A 1 91 ? -10.885 -0.241 -0.546 1.00 95.25 91 LEU A N 1
ATOM 674 C CA . LEU A 1 91 ? -10.382 -1.575 -0.863 1.00 95.25 91 LEU A CA 1
ATOM 675 C C . LEU A 1 91 ? -10.718 -2.574 0.251 1.00 95.25 91 LEU A C 1
ATOM 677 O O . LEU A 1 91 ? -11.734 -3.259 0.186 1.00 95.25 91 LEU A O 1
ATOM 681 N N . GLU A 1 92 ? -9.872 -2.698 1.270 1.00 97.56 92 GLU A N 1
ATOM 682 C CA . GLU A 1 92 ? -9.904 -3.842 2.184 1.00 97.56 92 GLU A CA 1
ATOM 683 C C . GLU A 1 92 ? -10.804 -3.681 3.415 1.00 97.56 92 GLU A C 1
ATOM 685 O O . GLU A 1 92 ? -11.105 -4.679 4.071 1.00 97.56 92 GLU A O 1
ATOM 690 N N . CYS A 1 93 ? -11.233 -2.462 3.762 1.00 98.06 93 CYS A N 1
ATOM 691 C CA . CYS A 1 93 ? -11.936 -2.200 5.025 1.00 98.06 93 CYS A CA 1
ATOM 692 C C . CYS A 1 93 ? -13.180 -3.087 5.206 1.00 98.06 93 CYS A C 1
ATOM 694 O O . CYS A 1 93 ? -13.380 -3.679 6.272 1.00 98.06 93 CYS A O 1
ATOM 696 N N . ARG A 1 94 ? -13.985 -3.235 4.145 1.00 97.38 94 ARG A N 1
ATOM 697 C CA . ARG A 1 94 ? -15.176 -4.091 4.160 1.00 97.38 94 ARG A CA 1
ATOM 698 C C . ARG A 1 94 ? -14.821 -5.556 4.394 1.00 97.38 94 ARG A C 1
ATOM 700 O O . ARG A 1 94 ? -15.408 -6.174 5.274 1.00 97.38 94 ARG A O 1
ATOM 707 N N . GLU A 1 95 ? -13.853 -6.092 3.659 1.00 97.75 95 GLU A N 1
ATOM 708 C CA . GLU A 1 95 ? -13.453 -7.497 3.786 1.00 97.75 95 GLU A CA 1
ATOM 709 C C . GLU A 1 95 ? -12.925 -7.808 5.190 1.00 97.75 95 GLU A C 1
ATOM 711 O O . GLU A 1 95 ? -13.297 -8.811 5.798 1.00 97.75 95 GLU A O 1
ATOM 716 N N . LEU A 1 96 ? -12.117 -6.909 5.758 1.00 98.12 96 LEU A N 1
ATOM 717 C CA . LEU A 1 96 ? -11.600 -7.047 7.121 1.00 98.12 96 LEU A CA 1
ATOM 718 C C . LEU A 1 96 ? -12.726 -6.997 8.165 1.00 98.12 96 LEU A C 1
ATOM 720 O O . LEU A 1 96 ? -12.709 -7.750 9.144 1.00 98.12 96 LEU A O 1
ATOM 724 N N . LYS A 1 97 ? -13.733 -6.139 7.949 1.00 98.19 97 LYS A N 1
ATOM 725 C CA . LYS A 1 97 ? -14.934 -6.064 8.788 1.00 98.19 97 LYS A CA 1
ATOM 726 C C . LYS A 1 97 ? -15.767 -7.343 8.702 1.00 98.19 97 LYS A C 1
ATOM 728 O O . LYS A 1 97 ? -16.078 -7.915 9.749 1.00 98.19 97 LYS A O 1
ATOM 733 N N . ASP A 1 98 ? -16.089 -7.795 7.495 1.00 98.06 98 ASP A N 1
ATOM 734 C CA . ASP A 1 98 ? -16.963 -8.944 7.243 1.00 98.06 98 ASP A CA 1
ATOM 735 C C . ASP A 1 98 ? -16.311 -10.253 7.726 1.00 98.06 98 ASP A C 1
ATOM 737 O O . ASP A 1 98 ? -16.966 -11.078 8.369 1.00 98.06 98 ASP A O 1
ATOM 741 N N . ALA A 1 99 ? -14.993 -10.393 7.547 1.00 97.50 99 ALA A N 1
ATOM 742 C CA . ALA A 1 99 ? -14.208 -11.512 8.071 1.00 97.50 99 ALA A CA 1
ATOM 743 C C . ALA A 1 99 ? -13.982 -11.456 9.592 1.00 97.50 99 ALA A C 1
ATOM 745 O O . ALA A 1 99 ? -13.470 -12.414 10.175 1.00 97.50 99 ALA A O 1
ATOM 746 N N . ARG A 1 100 ? -14.330 -10.339 10.251 1.00 97.06 100 ARG A N 1
ATOM 747 C CA . ARG A 1 100 ? -14.008 -10.056 11.663 1.00 97.06 100 ARG A CA 1
ATOM 748 C C . ARG A 1 100 ? -12.509 -10.173 11.961 1.00 97.06 100 ARG A C 1
ATOM 750 O O . ARG A 1 100 ? -12.118 -10.457 13.094 1.00 97.06 100 ARG A O 1
ATOM 757 N N . ALA A 1 101 ? -11.671 -9.938 10.955 1.00 96.50 101 ALA A N 1
ATOM 758 C CA . ALA A 1 101 ? -10.230 -9.875 11.115 1.00 96.50 101 ALA A CA 1
ATOM 759 C C . ALA A 1 101 ? -9.907 -8.543 11.792 1.00 96.50 101 ALA A C 1
ATOM 761 O O . ALA A 1 101 ? -10.029 -7.490 11.174 1.00 96.50 101 ALA A O 1
ATOM 762 N N . ARG A 1 102 ? -9.560 -8.572 13.080 1.00 93.81 102 ARG A N 1
ATOM 763 C CA . ARG A 1 102 ? -9.180 -7.379 13.847 1.00 93.81 102 ARG A CA 1
ATOM 764 C C . ARG A 1 102 ? -7.669 -7.291 13.976 1.00 93.81 102 ARG A C 1
ATOM 766 O O . ARG A 1 102 ? -7.002 -8.316 14.097 1.00 93.81 102 ARG A O 1
ATOM 773 N N . PHE A 1 103 ? -7.154 -6.067 13.992 1.00 93.38 103 PHE A N 1
ATOM 774 C CA . PHE A 1 103 ? -5.750 -5.827 14.279 1.00 93.38 103 PHE A CA 1
ATOM 775 C C . PHE A 1 103 ? -5.450 -6.129 15.749 1.00 93.38 103 PHE A C 1
ATOM 777 O O . PHE A 1 103 ? -6.134 -5.659 16.660 1.00 93.38 103 PHE A O 1
ATOM 784 N N . PHE A 1 104 ? -4.419 -6.931 15.982 1.00 90.62 104 PHE A N 1
ATOM 785 C CA . PHE A 1 104 ? -3.889 -7.226 17.300 1.00 90.62 104 PHE A CA 1
ATOM 786 C C . PHE A 1 104 ? -2.783 -6.229 17.642 1.00 90.62 104 PHE A C 1
ATOM 788 O O . PHE A 1 104 ? -1.838 -6.036 16.878 1.00 90.62 104 PHE A O 1
ATOM 795 N N . ARG A 1 105 ? -2.865 -5.597 18.812 1.00 84.94 105 ARG A N 1
ATOM 796 C CA . ARG A 1 105 ? -1.834 -4.644 19.230 1.00 84.94 105 ARG A CA 1
ATOM 797 C C . ARG A 1 105 ? -0.518 -5.356 19.495 1.00 84.94 105 ARG A C 1
ATOM 799 O O . ARG A 1 105 ? -0.470 -6.361 20.201 1.00 84.94 105 ARG A O 1
ATOM 806 N N . LEU A 1 106 ? 0.551 -4.814 18.928 1.00 83.81 106 LEU A N 1
ATOM 807 C CA . LEU A 1 106 ? 1.894 -5.312 19.174 1.00 83.81 106 LEU A CA 1
ATOM 808 C C . LEU A 1 106 ? 2.447 -4.734 20.481 1.00 83.81 106 LEU A C 1
ATOM 810 O O . LEU A 1 106 ? 2.098 -3.608 20.837 1.00 83.81 106 LEU A O 1
ATOM 814 N N . PRO A 1 107 ? 3.326 -5.466 21.186 1.00 82.56 107 PRO A N 1
ATOM 815 C CA . PRO A 1 107 ? 4.027 -4.933 22.347 1.00 82.56 107 PRO A CA 1
ATOM 816 C C . PRO A 1 107 ? 4.810 -3.661 22.005 1.00 82.56 107 PRO A C 1
ATOM 818 O O . PRO A 1 107 ? 5.384 -3.554 20.914 1.00 82.56 107 PRO A O 1
ATOM 821 N N . SER A 1 108 ? 4.891 -2.727 22.953 1.00 78.38 108 SER A N 1
ATOM 822 C CA . SER A 1 108 ? 5.698 -1.512 22.820 1.00 78.38 108 SER A CA 1
ATOM 823 C C . SER A 1 108 ? 7.145 -1.851 22.439 1.00 78.38 108 SER A C 1
ATOM 825 O O . SER A 1 108 ? 7.739 -2.783 22.981 1.00 78.38 108 SER A O 1
ATOM 827 N N . GLY A 1 109 ? 7.717 -1.099 21.495 1.00 75.38 109 GLY A N 1
ATOM 828 C CA . GLY A 1 109 ? 9.073 -1.342 20.985 1.00 75.38 109 GLY A CA 1
ATOM 829 C C . GLY A 1 109 ? 9.172 -2.393 19.871 1.00 75.38 109 GLY A C 1
ATOM 830 O O . GLY A 1 109 ? 10.278 -2.710 19.436 1.00 75.38 109 GLY A O 1
ATOM 831 N N . SER A 1 110 ? 8.047 -2.919 19.377 1.00 82.44 110 SER A N 1
ATOM 832 C CA . SER A 1 110 ? 8.037 -3.785 18.191 1.00 82.44 110 SER A CA 1
ATOM 833 C C . SER A 1 110 ? 8.431 -3.002 16.935 1.00 82.44 110 SER A C 1
ATOM 835 O O . SER A 1 110 ? 7.757 -2.049 16.556 1.00 82.44 110 SER A O 1
ATOM 837 N N . SER A 1 111 ? 9.493 -3.430 16.250 1.00 81.81 111 SER A N 1
ATOM 838 C CA . SER A 1 111 ? 9.962 -2.811 14.998 1.00 81.81 111 SER A CA 1
ATOM 839 C C . SER A 1 111 ? 9.312 -3.384 13.734 1.00 81.81 111 SER A C 1
ATOM 841 O O . SER A 1 111 ? 9.484 -2.828 12.650 1.00 81.81 111 SER A O 1
ATOM 843 N N . HIS A 1 112 ? 8.586 -4.499 13.859 1.00 87.44 112 HIS A N 1
ATOM 844 C CA . HIS A 1 112 ? 7.996 -5.234 12.742 1.00 87.44 112 HIS A CA 1
ATOM 845 C C . HIS A 1 112 ? 6.541 -5.593 13.038 1.00 87.44 112 HIS A C 1
ATOM 847 O O . HIS A 1 112 ? 6.223 -6.054 14.134 1.00 87.44 112 HIS A O 1
ATOM 853 N N . CYS A 1 113 ? 5.675 -5.430 12.040 1.00 90.44 113 CYS A N 1
ATOM 854 C CA . CYS A 1 113 ? 4.263 -5.762 12.104 1.00 90.44 113 CYS A CA 1
ATOM 855 C C . CYS A 1 113 ? 3.883 -6.793 11.031 1.00 90.44 113 CYS A C 1
ATOM 857 O O . CYS A 1 113 ? 3.476 -6.410 9.934 1.00 90.44 113 CYS A O 1
ATOM 859 N N . PRO A 1 114 ? 3.935 -8.103 11.342 1.00 91.88 114 PRO A N 1
ATOM 860 C CA . PRO A 1 114 ? 3.592 -9.145 10.369 1.00 91.88 114 PRO A CA 1
ATOM 861 C C . PRO A 1 114 ? 2.107 -9.133 9.974 1.00 91.88 114 PRO A C 1
ATOM 863 O O . PRO A 1 114 ? 1.714 -9.728 8.978 1.00 91.88 114 PRO A O 1
ATOM 866 N N . GLN A 1 115 ? 1.252 -8.456 10.745 1.00 93.94 115 GLN A N 1
ATOM 867 C CA . GLN A 1 115 ? -0.178 -8.370 10.448 1.00 93.94 115 GLN A CA 1
ATOM 868 C C . GLN A 1 115 ? -0.463 -7.505 9.221 1.00 93.94 115 GLN A C 1
ATOM 870 O O . GLN A 1 115 ? -1.396 -7.801 8.484 1.00 93.94 115 GLN A O 1
ATOM 875 N N . LEU A 1 116 ? 0.341 -6.464 8.972 1.00 94.81 116 LEU A N 1
ATOM 876 C CA . LEU A 1 116 ? 0.162 -5.605 7.799 1.00 94.81 116 LEU A CA 1
ATOM 877 C C . LEU A 1 116 ? 0.622 -6.274 6.494 1.00 94.81 116 LEU A C 1
ATOM 879 O O . LEU A 1 116 ? 0.251 -5.816 5.413 1.00 94.81 116 LEU A O 1
ATOM 883 N N . ASP A 1 117 ? 1.363 -7.384 6.571 1.00 95.31 117 ASP A N 1
ATOM 884 C CA . ASP A 1 117 ? 1.890 -8.094 5.400 1.00 95.31 117 ASP A CA 1
ATOM 885 C C . ASP A 1 117 ? 0.781 -8.674 4.509 1.00 95.31 117 ASP A C 1
ATOM 887 O O . ASP A 1 117 ? 1.001 -8.906 3.319 1.00 95.31 117 ASP A O 1
ATOM 891 N N . CYS A 1 118 ? -0.426 -8.881 5.050 1.00 95.69 118 CYS A N 1
ATOM 892 C CA . CYS A 1 118 ? -1.568 -9.362 4.273 1.00 95.69 118 CYS A CA 1
ATOM 893 C C . CYS A 1 118 ? -2.266 -8.258 3.462 1.00 95.69 118 CYS A C 1
ATOM 895 O O . CYS A 1 118 ? -2.976 -8.573 2.507 1.00 95.69 118 CYS A O 1
ATOM 897 N N . ILE A 1 119 ? -2.044 -6.980 3.789 1.00 97.31 119 ILE A N 1
ATOM 898 C CA . ILE A 1 119 ? -2.794 -5.863 3.202 1.00 97.31 119 ILE A CA 1
ATOM 899 C C . ILE A 1 119 ? -2.458 -5.685 1.725 1.00 97.31 119 ILE A C 1
ATOM 901 O O . ILE A 1 119 ? -3.360 -5.585 0.896 1.00 97.31 119 ILE A O 1
ATOM 905 N N . MET A 1 120 ? -1.171 -5.686 1.366 1.00 96.56 120 MET A N 1
ATOM 906 C CA . MET A 1 120 ? -0.768 -5.523 -0.032 1.00 96.56 120 MET A CA 1
ATOM 907 C C . MET A 1 120 ? -1.288 -6.675 -0.919 1.00 96.56 120 MET A C 1
ATOM 909 O O . MET A 1 120 ? -1.954 -6.383 -1.913 1.00 96.56 120 MET A O 1
ATOM 913 N N . PRO A 1 121 ? -1.084 -7.968 -0.582 1.00 96.88 121 PRO A N 1
ATOM 914 C CA . PRO A 1 121 ? -1.685 -9.075 -1.327 1.00 96.88 121 PRO A CA 1
ATOM 915 C C . PRO A 1 121 ? -3.213 -8.994 -1.429 1.00 96.88 121 PRO A C 1
ATOM 917 O O . PRO A 1 121 ? -3.752 -9.220 -2.510 1.00 96.88 121 PRO A O 1
ATOM 920 N N . LEU A 1 122 ? -3.909 -8.636 -0.344 1.00 96.94 122 LEU A N 1
ATOM 921 C CA . LEU A 1 122 ? -5.365 -8.481 -0.350 1.00 96.94 122 LEU A CA 1
ATOM 922 C C . LEU A 1 122 ? -5.807 -7.393 -1.336 1.00 96.94 122 LEU A C 1
ATOM 924 O O . LEU A 1 122 ? -6.687 -7.635 -2.158 1.00 96.94 122 LEU A O 1
ATOM 928 N N . ARG A 1 123 ? -5.139 -6.233 -1.337 1.00 97.06 123 ARG A N 1
ATOM 929 C CA . ARG A 1 123 ? -5.406 -5.153 -2.298 1.00 97.06 123 ARG A CA 1
ATOM 930 C C . ARG A 1 123 ? -5.144 -5.569 -3.748 1.00 97.06 123 ARG A C 1
ATOM 932 O O . ARG A 1 123 ? -5.921 -5.187 -4.617 1.00 97.06 123 ARG A O 1
ATOM 939 N N . VAL A 1 124 ? -4.118 -6.388 -4.024 1.00 96.38 124 VAL A N 1
ATOM 940 C CA . VAL A 1 124 ? -3.908 -6.965 -5.373 1.00 96.38 124 VAL A CA 1
ATOM 941 C C . VAL A 1 124 ? -5.097 -7.827 -5.789 1.00 96.38 124 VAL A C 1
ATOM 943 O O . VAL A 1 124 ? -5.580 -7.708 -6.915 1.00 96.38 124 VAL A O 1
ATOM 946 N N . LEU A 1 125 ? -5.551 -8.719 -4.906 1.00 96.75 125 LEU A N 1
ATOM 947 C CA . LEU A 1 125 ? -6.652 -9.636 -5.203 1.00 96.75 125 LEU A CA 1
ATOM 948 C C . LEU A 1 125 ? -7.954 -8.871 -5.451 1.00 96.75 125 LEU A C 1
ATOM 950 O O 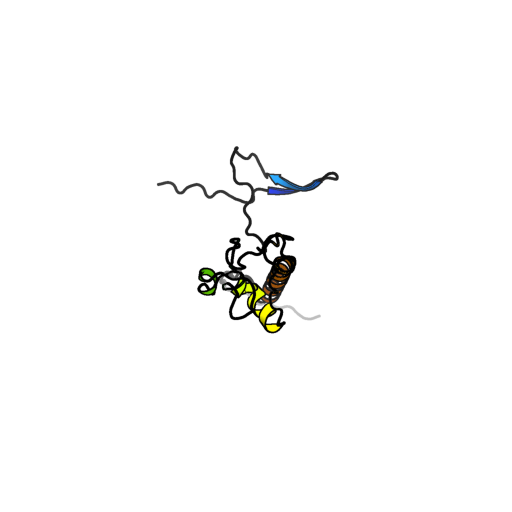. LEU A 1 125 ? -8.601 -9.097 -6.470 1.00 96.75 125 LEU A O 1
ATOM 954 N N . LEU A 1 126 ? -8.269 -7.904 -4.588 1.00 95.25 126 LEU A N 1
ATOM 955 C CA . LEU A 1 126 ? -9.443 -7.045 -4.719 1.00 95.25 126 LEU A CA 1
ATOM 956 C C . LEU A 1 126 ? -9.431 -6.221 -6.008 1.00 95.25 126 LEU A C 1
ATOM 958 O O . LEU A 1 126 ? -10.437 -6.177 -6.715 1.00 95.25 126 LEU A O 1
ATOM 962 N N . ALA A 1 127 ? -8.291 -5.618 -6.361 1.00 92.31 127 ALA A N 1
ATOM 963 C CA . ALA A 1 127 ? -8.155 -4.881 -7.616 1.00 92.31 127 ALA A CA 1
ATOM 964 C C . ALA A 1 127 ? -8.402 -5.791 -8.832 1.00 92.31 127 ALA A C 1
ATOM 966 O O . ALA A 1 127 ? -9.180 -5.454 -9.723 1.00 92.31 127 ALA A O 1
ATOM 967 N N . LYS A 1 128 ? -7.819 -6.995 -8.832 1.00 93.69 128 LYS A N 1
ATOM 968 C CA . LYS A 1 128 ? -8.007 -7.986 -9.902 1.00 93.69 128 LYS A CA 1
ATOM 969 C C . LYS A 1 128 ? -9.467 -8.448 -10.028 1.00 93.69 128 LYS A C 1
ATOM 971 O O . LYS A 1 128 ? -9.967 -8.640 -11.141 1.00 93.69 128 LYS A O 1
ATOM 976 N N . GLU A 1 129 ? -10.153 -8.670 -8.912 1.00 91.88 129 GLU A N 1
ATOM 977 C CA . GLU A 1 129 ? -11.559 -9.092 -8.904 1.00 91.88 129 GLU A CA 1
ATOM 978 C C . GLU A 1 129 ? -12.498 -7.961 -9.343 1.00 91.88 129 GLU A C 1
ATOM 980 O O . GLU A 1 129 ? -13.413 -8.197 -10.138 1.00 91.88 129 GLU A O 1
ATOM 985 N N . GLY A 1 130 ? -12.214 -6.721 -8.933 1.00 82.50 130 GLY A N 1
ATOM 986 C CA . GLY A 1 130 ? -12.923 -5.524 -9.392 1.00 82.50 130 GLY A CA 1
ATOM 987 C C . GLY A 1 130 ? -12.812 -5.305 -10.906 1.00 82.50 130 GLY A C 1
ATOM 988 O O . GLY A 1 130 ? -13.804 -4.985 -11.564 1.00 82.50 130 GLY A O 1
ATOM 989 N N . GLU A 1 131 ? -11.639 -5.560 -11.495 1.00 61.38 131 GLU A N 1
ATOM 990 C CA . GLU A 1 131 ? -11.446 -5.528 -12.952 1.00 61.38 131 GLU A CA 1
ATOM 991 C C . GLU A 1 131 ? -12.198 -6.659 -13.673 1.00 61.38 131 GLU A C 1
ATOM 993 O O . GLU A 1 131 ? -12.760 -6.453 -14.753 1.00 61.38 131 GLU A O 1
ATOM 998 N N . SER A 1 132 ? -12.274 -7.842 -13.059 1.00 49.16 132 SER A N 1
ATOM 999 C CA . SER A 1 132 ? -12.962 -9.009 -13.628 1.00 49.16 132 SER A CA 1
ATOM 1000 C C . SER A 1 132 ? -14.488 -8.824 -13.690 1.00 49.16 132 SER A C 1
ATOM 1002 O O . SER A 1 132 ? -15.128 -9.341 -14.607 1.00 49.16 132 SER A O 1
ATOM 1004 N N . GLY A 1 133 ? -15.075 -8.026 -12.788 1.00 38.09 133 GLY A N 1
ATOM 1005 C CA . GLY A 1 133 ? -16.485 -7.608 -12.848 1.00 38.09 133 GLY A CA 1
ATOM 1006 C C . GLY A 1 133 ? -16.787 -6.53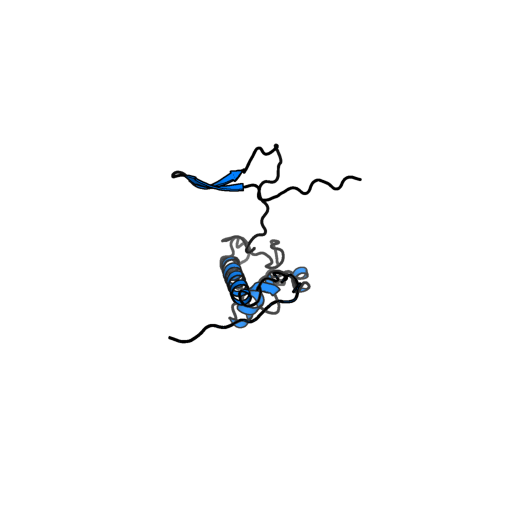4 -13.908 1.00 38.09 133 GLY A C 1
ATOM 1007 O O . GLY A 1 133 ? -17.926 -6.410 -14.359 1.00 38.09 133 GLY A O 1
ATOM 1008 N N . ALA A 1 134 ? -15.774 -5.785 -14.359 1.00 37.62 134 ALA A N 1
ATOM 1009 C CA . ALA A 1 134 ? -15.901 -4.704 -15.343 1.00 37.62 134 ALA A CA 1
ATOM 1010 C C . ALA A 1 134 ? -15.676 -5.146 -16.806 1.00 37.62 134 ALA A C 1
ATOM 1012 O O . ALA A 1 134 ? -15.856 -4.345 -17.729 1.00 37.62 134 ALA A O 1
ATOM 1013 N N . MET A 1 135 ? -15.337 -6.418 -17.051 1.00 36.19 135 MET A N 1
ATOM 1014 C CA . MET A 1 135 ? -15.160 -6.971 -18.404 1.00 36.19 135 MET A CA 1
ATOM 1015 C C . MET A 1 135 ? -16.491 -7.105 -19.183 1.00 36.19 135 MET A C 1
ATOM 1017 O O . MET A 1 135 ? -16.485 -7.314 -20.393 1.00 36.19 135 MET A O 1
ATOM 1021 N N . GLY A 1 136 ? -17.646 -6.926 -18.529 1.00 36.19 136 GLY A N 1
ATOM 1022 C CA . GLY A 1 136 ? -18.968 -6.964 -19.170 1.00 36.19 136 GLY A CA 1
ATOM 1023 C C . GLY A 1 136 ? -19.477 -5.642 -19.764 1.00 36.19 136 GLY A C 1
ATOM 1024 O O . GLY A 1 136 ? -20.526 -5.655 -20.401 1.00 36.19 136 GLY A O 1
ATOM 1025 N N . GLN A 1 137 ? -18.806 -4.499 -19.553 1.00 36.03 137 GLN A N 1
ATOM 1026 C CA . GLN A 1 137 ? -19.379 -3.184 -19.919 1.00 36.03 137 GLN A CA 1
ATOM 1027 C C . GLN A 1 137 ? -18.437 -2.209 -20.639 1.00 36.03 137 GLN A C 1
ATOM 1029 O O . GLN A 1 137 ? -18.845 -1.095 -20.958 1.00 36.03 137 GLN A O 1
ATOM 1034 N N . ARG A 1 138 ? -17.211 -2.605 -20.998 1.00 38.31 138 ARG A N 1
ATOM 1035 C CA . ARG A 1 138 ? -16.362 -1.807 -21.907 1.00 38.31 138 ARG A CA 1
ATOM 1036 C C . ARG A 1 138 ? -16.447 -2.335 -23.342 1.00 38.31 138 ARG A C 1
ATOM 1038 O O . ARG A 1 138 ? -15.441 -2.637 -23.973 1.00 38.31 138 ARG A O 1
ATOM 1045 N N . GLY A 1 139 ? -17.676 -2.454 -23.847 1.00 34.88 139 GLY A N 1
ATOM 1046 C CA . GLY A 1 139 ? -17.950 -2.598 -25.276 1.00 34.88 139 GLY A CA 1
ATOM 1047 C C . GLY A 1 139 ? -17.725 -1.253 -25.964 1.00 34.88 139 GLY A C 1
ATOM 1048 O O . GLY A 1 139 ? -18.365 -0.263 -25.621 1.00 34.88 139 GLY A O 1
ATOM 1049 N N . GLY A 1 140 ? -16.763 -1.208 -26.884 1.00 35.16 140 GLY A N 1
ATOM 1050 C CA . GLY A 1 140 ? -16.326 0.010 -27.554 1.00 35.16 140 GLY A CA 1
ATOM 1051 C C . GLY A 1 140 ? -17.446 0.752 -28.279 1.00 35.16 140 GLY A C 1
ATOM 1052 O O . GLY A 1 140 ? -18.187 0.184 -29.078 1.00 35.16 140 GLY A O 1
ATOM 1053 N N . THR A 1 141 ? -17.498 2.066 -28.086 1.00 37.34 141 THR A N 1
ATOM 1054 C CA . THR A 1 141 ? -18.161 2.970 -29.023 1.00 37.34 141 THR A CA 1
ATOM 1055 C C . THR A 1 141 ? -17.253 3.160 -30.239 1.00 37.34 141 THR A C 1
ATOM 1057 O O . THR A 1 141 ? -16.599 4.192 -30.388 1.00 37.34 141 THR A O 1
ATOM 1060 N N . HIS A 1 142 ? -17.186 2.162 -31.120 1.00 41.41 142 HIS A N 1
ATOM 1061 C CA . HIS A 1 142 ? -16.872 2.451 -32.515 1.00 41.41 142 HIS A CA 1
ATOM 1062 C C . HIS A 1 142 ? -18.146 3.010 -33.143 1.00 41.41 142 HIS A C 1
ATOM 1064 O O . HIS A 1 142 ? -19.111 2.287 -33.378 1.00 41.41 142 HIS A O 1
ATOM 1070 N N . GLY A 1 143 ? -18.158 4.329 -33.342 1.00 34.53 143 GLY A N 1
ATOM 1071 C CA . GLY A 1 143 ? -19.218 5.013 -34.066 1.00 34.53 143 GLY A CA 1
ATOM 1072 C C . GLY A 1 143 ? -19.384 4.395 -35.451 1.00 34.53 143 GLY A C 1
ATOM 1073 O O . GLY A 1 143 ? -18.449 4.382 -36.251 1.00 34.53 143 GLY A O 1
ATOM 1074 N N . ALA A 1 144 ? -20.576 3.868 -35.715 1.00 30.70 144 ALA A N 1
ATOM 1075 C CA . ALA A 1 144 ? -20.993 3.489 -37.052 1.00 30.70 144 ALA A CA 1
ATOM 1076 C C . ALA A 1 144 ? -21.107 4.763 -37.913 1.00 30.70 144 ALA A C 1
ATOM 1078 O O . ALA A 1 144 ? -21.780 5.711 -37.492 1.00 30.70 144 ALA A O 1
ATOM 1079 N N . PRO A 1 145 ? -20.483 4.830 -39.101 1.00 34.84 145 PRO A N 1
ATOM 1080 C CA . PRO A 1 145 ? -20.767 5.903 -40.036 1.00 34.84 145 PRO A CA 1
ATOM 1081 C C . PRO A 1 145 ? -22.176 5.709 -40.607 1.00 34.84 145 PRO A C 1
ATOM 1083 O O . PRO A 1 145 ? -22.548 4.628 -41.064 1.00 34.84 145 PRO A O 1
ATOM 1086 N N . GLN A 1 146 ? -22.963 6.780 -40.524 1.00 36.56 146 GLN A N 1
ATOM 1087 C CA . GLN A 1 146 ? -24.318 6.872 -41.055 1.00 36.56 146 GLN A CA 1
ATOM 1088 C C . GLN A 1 146 ? -24.310 6.805 -42.587 1.00 36.56 146 GLN A C 1
ATOM 1090 O O . GLN A 1 146 ? -23.340 7.183 -43.243 1.00 36.56 146 GLN A O 1
ATOM 1095 N N . GLY A 1 147 ? -25.401 6.269 -43.130 1.00 31.92 147 GLY A N 1
ATOM 1096 C CA . GLY A 1 147 ? -25.512 5.816 -44.507 1.00 31.92 147 GLY A CA 1
ATOM 1097 C C . GLY A 1 147 ? -25.586 6.905 -45.577 1.00 31.92 147 GLY A C 1
ATOM 1098 O O . GLY A 1 147 ? -25.870 8.072 -45.324 1.00 31.92 147 GLY A O 1
ATOM 1099 N N . GLY A 1 148 ? -25.400 6.444 -46.810 1.00 31.20 148 GLY A N 1
ATOM 1100 C CA . GLY A 1 148 ? -25.741 7.139 -48.042 1.00 31.20 148 GLY A CA 1
ATOM 1101 C C . GLY A 1 148 ? -26.052 6.088 -49.100 1.00 31.20 148 GLY A C 1
ATOM 1102 O O . GLY A 1 148 ? -25.140 5.487 -49.660 1.00 31.20 148 GLY A O 1
ATOM 1103 N N . ALA A 1 149 ? -27.335 5.816 -49.325 1.00 36.72 149 ALA A N 1
ATOM 1104 C CA . ALA A 1 149 ? -27.793 5.024 -50.460 1.00 36.72 149 ALA A CA 1
ATOM 1105 C C . ALA A 1 149 ? -27.914 5.934 -51.690 1.00 36.72 149 ALA A C 1
ATOM 1107 O O . ALA A 1 149 ? -28.476 7.023 -51.565 1.00 36.72 149 ALA A O 1
ATOM 1108 N N . PRO A 1 150 ? -27.481 5.489 -52.878 1.00 38.75 150 PRO A N 1
ATOM 1109 C CA . PRO A 1 150 ? -28.052 5.953 -54.122 1.00 38.75 150 PRO A CA 1
ATOM 1110 C C . PRO A 1 150 ? -28.895 4.859 -54.776 1.00 38.75 150 PRO A C 1
ATOM 1112 O O . PRO A 1 150 ? -28.645 3.656 -54.683 1.00 38.75 150 PRO A O 1
ATOM 1115 N N . GLU A 1 151 ? -29.941 5.351 -55.413 1.00 36.41 151 GLU A N 1
ATOM 1116 C CA . GLU A 1 151 ? -31.044 4.644 -56.025 1.00 36.41 151 GLU A CA 1
ATOM 1117 C C . GLU A 1 151 ? -30.645 3.853 -57.280 1.00 36.41 151 GLU A C 1
ATOM 1119 O O . GLU A 1 151 ? -29.793 4.265 -58.063 1.00 36.41 151 GLU A O 1
ATOM 1124 N N . GLY A 1 152 ? -31.398 2.778 -57.526 1.00 36.25 152 GLY A N 1
ATOM 1125 C CA . GLY A 1 152 ? -31.884 2.43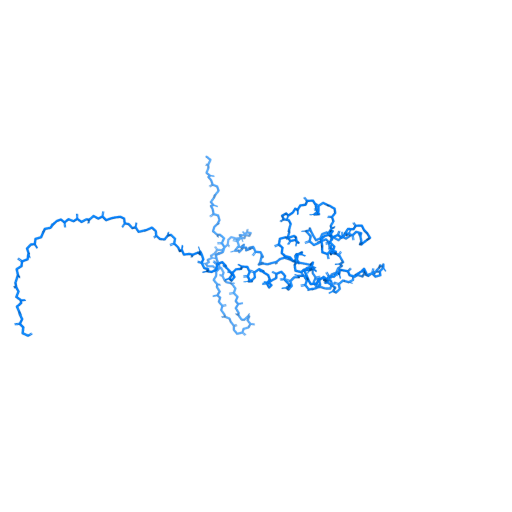6 -58.862 1.00 36.25 152 GLY A CA 1
ATOM 1126 C C . GLY A 1 152 ? -30.947 1.662 -59.793 1.00 36.25 152 GLY A C 1
ATOM 1127 O O . GLY A 1 152 ? -30.057 2.228 -60.417 1.00 36.25 152 GLY A O 1
ATOM 1128 N N . ARG A 1 153 ? -31.301 0.396 -60.059 1.00 41.75 153 ARG A N 1
ATOM 1129 C CA . ARG A 1 153 ? -31.762 -0.073 -61.388 1.00 41.75 153 ARG A CA 1
ATOM 1130 C C . ARG A 1 153 ? -31.981 -1.590 -61.408 1.00 41.75 153 ARG A C 1
ATOM 1132 O O . ARG A 1 153 ? -31.085 -2.357 -61.095 1.00 41.75 153 ARG A O 1
ATOM 1139 N N . GLY A 1 154 ? -33.159 -1.980 -61.897 1.00 36.28 154 GLY A N 1
ATOM 1140 C CA . GLY A 1 154 ? -33.312 -3.088 -62.844 1.00 36.28 154 GLY A CA 1
ATOM 1141 C C . GLY A 1 154 ? -33.244 -4.510 -62.295 1.00 36.28 154 GLY A C 1
ATOM 1142 O O . GLY A 1 154 ? -32.218 -5.170 -62.386 1.00 36.28 154 GLY A O 1
ATOM 1143 N N . CYS A 1 155 ? -34.393 -5.019 -61.857 1.00 39.56 155 CYS A N 1
ATOM 1144 C CA . CYS A 1 155 ? -34.671 -6.449 -61.800 1.00 39.56 155 CYS A CA 1
ATOM 1145 C C . CYS A 1 155 ? -34.878 -6.978 -63.232 1.00 39.56 155 CYS A C 1
ATOM 1147 O O . CYS A 1 155 ? -35.753 -6.465 -63.923 1.00 39.56 155 CYS A O 1
ATOM 1149 N N . LEU A 1 156 ? -34.113 -7.988 -63.667 1.00 43.34 156 LEU A N 1
ATOM 1150 C CA . LEU A 1 156 ? -34.428 -8.834 -64.828 1.00 43.34 156 LEU A CA 1
ATOM 1151 C C . LEU A 1 156 ? -33.875 -10.259 -64.612 1.00 43.34 156 LEU A C 1
ATOM 1153 O O . LEU A 1 156 ? -32.675 -10.494 -64.667 1.00 43.34 156 LEU A O 1
ATOM 1157 N N . ALA A 1 157 ? -34.818 -11.156 -64.311 1.00 44.56 157 ALA A N 1
ATOM 1158 C CA . ALA A 1 157 ? -34.945 -12.587 -64.620 1.00 44.56 157 ALA A CA 1
ATOM 1159 C C . ALA A 1 157 ? -33.712 -13.462 -64.944 1.00 44.56 157 ALA A C 1
ATOM 1161 O O . ALA A 1 157 ? -32.999 -13.212 -65.907 1.00 44.56 157 ALA A O 1
ATOM 1162 N N . CYS A 1 158 ? -33.623 -14.606 -64.249 1.00 38.91 158 CYS A N 1
ATOM 1163 C CA . CYS A 1 158 ? -33.604 -15.997 -64.762 1.00 38.91 158 CYS A CA 1
ATOM 1164 C C . CYS A 1 158 ? -33.251 -16.884 -63.546 1.00 38.91 158 CYS A C 1
ATOM 1166 O O . CYS A 1 158 ? -32.276 -16.604 -62.864 1.00 38.91 158 CYS A O 1
ATOM 1168 N N . GLY A 1 159 ? -34.015 -17.874 -63.097 1.00 37.31 159 GLY A N 1
ATOM 1169 C CA . GLY A 1 159 ? -34.709 -18.916 -63.840 1.00 37.31 159 GLY A CA 1
ATOM 1170 C C . GLY A 1 159 ? -34.159 -20.247 -63.322 1.00 37.31 159 GLY A C 1
ATOM 1171 O O . GLY A 1 159 ? -32.961 -20.500 -63.386 1.00 37.31 159 GLY A O 1
ATOM 1172 N N . SER A 1 160 ? -35.041 -21.041 -62.728 1.00 46.00 160 SER A N 1
ATOM 1173 C CA . SER A 1 160 ? -34.782 -22.330 -62.096 1.00 46.00 160 SER A CA 1
ATOM 1174 C C . SER A 1 160 ? -34.052 -23.317 -63.009 1.00 46.00 160 SER A C 1
ATOM 1176 O O . SER A 1 160 ? -34.437 -23.462 -64.169 1.00 46.00 160 SER A O 1
ATOM 1178 N N . ARG A 1 161 ? -33.103 -24.064 -62.439 1.00 47.50 161 ARG A N 1
ATOM 1179 C CA . ARG A 1 161 ? -32.926 -25.514 -62.606 1.00 47.50 161 ARG A CA 1
ATOM 1180 C C . ARG A 1 161 ? -32.281 -26.076 -61.348 1.00 47.50 161 ARG A C 1
ATOM 1182 O O . ARG A 1 161 ? -31.414 -25.371 -60.790 1.00 47.50 161 ARG A O 1
#

Secondary structure (DSSP, 8-state):
-PPPP------EEEEEETTTEEEEEESS---TT--------S---PPTT---B-TTT--B---TTT-B-TTT-SB--HHHHT-TTSHHHHTTHHHHHHTT-PPPPPPTT----TTGGGHHHHHHHHHHHHHHHGGGT-----PPPPP--------------

Sequence (161 aa):
MTSPPTLSVNRTAVQWSPVCGRYLVAKGATRGHGLLIEELPFAVGPKCNGPVVCLGCYEPDPDPEEELCSECGWPLCAECAQQADNAHFQLECRELKDARARFFRLPSGSSHCPQLDCIMPLRVLLAKEGESGAMGQRGGTHGAPQGGAPEGRGCLACGSR

InterPro domains:
  IPR046341 SET domain superfamily [G3DSA:2.170.270.10] (23-52)
  IPR053010 SET domain-containing protein SmydA-8 [PTHR46455] (10-131)

Organism: Drosophila simulans (NCBI:txid7240)